Protein AF-A0A8J5KF51-F1 (afdb_monomer)

Nearest PDB structures (foldseek):
  8qb8-assembly1_A  TM=3.433E-01  e=1.647E+00  Saccharomyces cerevisiae
  3syv-assembly1_A  TM=4.895E-01  e=6.057E+00  Mus musculus

Secondary structure (DSSP, 8-state):
-PPPPPP-------TTSTTHHHHHHHHHHHHHHHHHHHHHHHHHHHHH-S-HHHHHHHHHHHHHHHHHHHHHHHHHHHHHHHHHHHHHHHHHHHHHHHHHHHHHHHHHHHHTTPPP----TTT-HHHHHHHHHHHHHHTTSTTS-TT-------HHHHHHHHHHHHHTT-

Organism: Zingiber officinale (NCBI:txid94328)

pLDDT: mean 72.92, std 23.32, range [27.38, 97.19]

Structure (mmCIF, N/CA/C/O backbone):
data_AF-A0A8J5KF51-F1
#
_entry.id   AF-A0A8J5KF51-F1
#
loop_
_atom_site.group_PDB
_atom_site.id
_atom_site.type_symbol
_atom_site.label_atom_id
_atom_site.label_alt_id
_atom_site.label_comp_id
_atom_site.label_asym_id
_atom_site.label_entity_id
_atom_site.label_seq_id
_atom_site.pdbx_PDB_ins_code
_atom_site.Cartn_x
_atom_site.Cartn_y
_atom_site.Cartn_z
_atom_site.occupancy
_atom_site.B_iso_or_equiv
_atom_site.auth_seq_id
_atom_site.auth_comp_id
_atom_site.auth_asym_id
_atom_site.auth_atom_id
_atom_site.pdbx_PDB_model_num
ATOM 1 N N . MET A 1 1 ? 44.075 -10.478 -21.846 1.00 43.88 1 MET A N 1
ATOM 2 C CA . MET A 1 1 ? 43.485 -9.950 -20.594 1.00 43.88 1 MET A CA 1
ATOM 3 C C . MET A 1 1 ? 42.186 -10.697 -20.342 1.00 43.88 1 MET A C 1
ATOM 5 O O . MET A 1 1 ? 41.382 -10.727 -21.265 1.00 43.88 1 MET A O 1
ATOM 9 N N . PRO A 1 2 ? 41.978 -11.335 -19.180 1.00 37.50 2 PRO A N 1
ATOM 10 C CA . PRO A 1 2 ? 40.687 -11.932 -18.848 1.00 37.50 2 PRO A CA 1
ATOM 11 C C . PRO A 1 2 ? 39.665 -10.833 -18.526 1.00 37.50 2 PRO A C 1
ATOM 13 O O . PRO A 1 2 ? 40.008 -9.854 -17.862 1.00 37.50 2 PRO A O 1
ATOM 16 N N . LEU A 1 3 ? 38.432 -10.998 -19.006 1.00 38.97 3 LEU A N 1
ATOM 17 C CA . LEU A 1 3 ? 37.298 -10.110 -18.726 1.00 38.97 3 LEU A CA 1
ATOM 18 C C . LEU A 1 3 ? 36.947 -10.108 -17.223 1.00 38.97 3 LEU A C 1
ATOM 20 O O . LEU A 1 3 ? 37.044 -11.157 -16.576 1.00 38.97 3 LEU A O 1
ATOM 24 N N . PRO A 1 4 ? 36.523 -8.963 -16.655 1.00 38.06 4 PRO A N 1
ATOM 25 C CA . PRO A 1 4 ? 36.080 -8.901 -15.271 1.00 38.06 4 PRO A CA 1
ATOM 26 C C . PRO A 1 4 ? 34.757 -9.661 -15.115 1.00 38.06 4 PRO A C 1
ATOM 28 O O . PRO A 1 4 ? 33.847 -9.534 -15.932 1.00 38.06 4 PRO A O 1
ATOM 31 N N . LYS A 1 5 ? 34.668 -10.477 -14.061 1.00 41.00 5 LYS A N 1
ATOM 32 C CA . LYS A 1 5 ? 33.463 -11.237 -13.714 1.00 41.00 5 LYS A CA 1
ATOM 33 C C . LYS A 1 5 ? 32.337 -10.271 -13.347 1.00 41.00 5 LYS A C 1
ATOM 35 O O . LYS A 1 5 ? 32.514 -9.436 -12.461 1.00 41.00 5 LYS A O 1
ATOM 40 N N . SER A 1 6 ? 31.194 -10.412 -14.009 1.00 40.72 6 SER A N 1
ATOM 41 C CA . SER A 1 6 ? 29.958 -9.708 -13.675 1.00 40.72 6 SER A CA 1
ATOM 42 C C . SER A 1 6 ? 29.538 -10.040 -12.237 1.00 40.72 6 SER A C 1
ATOM 44 O O . SER A 1 6 ? 29.623 -11.210 -11.849 1.00 40.72 6 SER A O 1
ATOM 46 N N . PRO A 1 7 ? 29.071 -9.064 -11.442 1.00 41.06 7 PRO A N 1
ATOM 47 C CA . PRO A 1 7 ? 28.489 -9.354 -10.144 1.00 41.06 7 PRO A CA 1
ATOM 48 C C . PRO A 1 7 ? 27.164 -10.090 -10.360 1.00 41.06 7 PRO A C 1
ATOM 50 O O . PRO A 1 7 ? 26.237 -9.568 -10.976 1.00 41.06 7 PRO A O 1
ATOM 53 N N . SER A 1 8 ? 27.101 -11.328 -9.879 1.00 39.31 8 SER A N 1
ATOM 54 C CA . SER A 1 8 ? 25.877 -12.117 -9.803 1.00 39.31 8 SER A CA 1
ATOM 55 C C . SER A 1 8 ? 24.928 -11.457 -8.805 1.00 39.31 8 SER A C 1
ATOM 57 O O . SER A 1 8 ? 25.014 -11.701 -7.603 1.00 39.31 8 SER A O 1
ATOM 59 N N . THR A 1 9 ? 24.045 -10.588 -9.286 1.00 35.38 9 THR A N 1
ATOM 60 C CA . THR A 1 9 ? 22.946 -10.067 -8.478 1.00 35.38 9 THR A CA 1
ATOM 61 C C . THR A 1 9 ? 21.963 -11.207 -8.248 1.00 35.38 9 THR A C 1
ATOM 63 O O . THR A 1 9 ? 21.354 -11.721 -9.186 1.00 35.38 9 THR A O 1
ATOM 66 N N . GLN A 1 10 ? 21.851 -11.639 -6.997 1.00 27.38 10 GLN A N 1
ATOM 67 C CA . GLN A 1 10 ? 20.805 -12.548 -6.563 1.00 27.38 10 GLN A CA 1
ATOM 68 C C . GLN A 1 10 ? 19.455 -11.851 -6.762 1.00 27.38 10 GLN A C 1
ATOM 70 O O . GLN A 1 10 ? 19.138 -10.890 -6.067 1.00 27.38 10 GLN A O 1
ATOM 75 N N . TYR A 1 11 ? 18.669 -12.324 -7.726 1.00 35.12 11 TYR A N 1
ATOM 76 C CA . TYR A 1 11 ? 17.248 -12.010 -7.830 1.00 35.12 11 TYR A CA 1
ATOM 77 C C . TYR A 1 11 ? 16.492 -12.872 -6.815 1.00 35.12 11 TYR A C 1
ATOM 79 O O . TYR A 1 11 ? 15.759 -13.784 -7.189 1.00 35.12 11 TYR A O 1
ATOM 87 N N . GLU A 1 12 ? 16.712 -12.635 -5.523 1.00 32.19 12 GLU A N 1
ATOM 88 C CA . GLU A 1 12 ? 15.847 -13.212 -4.496 1.00 32.19 12 GLU A CA 1
ATOM 89 C C . GLU A 1 12 ? 14.601 -12.334 -4.331 1.00 32.19 12 GLU A C 1
ATOM 91 O O . GLU A 1 12 ? 14.609 -11.276 -3.713 1.00 32.19 12 GLU A O 1
ATOM 96 N N . GLU A 1 13 ? 13.535 -12.796 -4.985 1.00 39.34 13 GLU A N 1
ATOM 97 C CA . GLU A 1 13 ? 12.207 -12.957 -4.389 1.00 39.34 13 GLU A CA 1
ATOM 98 C C . GLU A 1 13 ? 11.551 -11.708 -3.755 1.00 39.34 13 GLU A C 1
ATOM 100 O O . GLU A 1 13 ? 11.148 -11.716 -2.597 1.00 39.34 13 GLU A O 1
ATOM 105 N N . ASN A 1 14 ? 11.304 -10.657 -4.548 1.00 34.56 14 ASN A N 1
ATOM 106 C CA . ASN A 1 14 ? 10.463 -9.519 -4.127 1.00 34.56 14 ASN A CA 1
ATOM 107 C C . ASN A 1 14 ? 8.938 -9.783 -4.227 1.00 34.56 14 ASN A C 1
ATOM 109 O O . ASN A 1 14 ? 8.135 -8.858 -4.314 1.00 34.56 14 ASN A O 1
ATOM 113 N N . GLY A 1 15 ? 8.507 -11.047 -4.247 1.00 40.19 15 GLY A N 1
ATOM 114 C CA . GLY A 1 15 ? 7.102 -11.423 -4.461 1.00 40.19 15 GLY A CA 1
ATOM 115 C C . GLY A 1 15 ? 6.182 -11.269 -3.242 1.00 40.19 15 GLY A C 1
ATOM 116 O O . GLY A 1 15 ? 5.017 -11.638 -3.330 1.00 40.19 15 GLY A O 1
ATOM 117 N N . ARG A 1 16 ? 6.679 -10.786 -2.093 1.00 45.88 16 ARG A N 1
ATOM 118 C CA . ARG A 1 16 ? 5.918 -10.783 -0.823 1.00 45.88 16 ARG A CA 1
ATOM 119 C C . ARG A 1 16 ? 5.362 -9.423 -0.398 1.00 45.88 16 ARG A C 1
ATOM 121 O O . ARG A 1 16 ? 4.531 -9.382 0.504 1.00 45.88 16 ARG A O 1
ATOM 128 N N . GLU A 1 17 ? 5.792 -8.321 -1.011 1.00 53.97 17 GLU A N 1
ATOM 129 C CA . GLU A 1 17 ? 5.408 -6.977 -0.548 1.00 53.97 17 GLU A CA 1
ATOM 130 C C . GLU A 1 17 ? 4.136 -6.423 -1.214 1.00 53.97 17 GLU A C 1
ATOM 132 O O . GLU A 1 17 ? 3.438 -5.613 -0.601 1.00 53.97 17 GLU A O 1
ATOM 137 N N . GLU A 1 18 ? 3.768 -6.897 -2.411 1.00 57.56 18 GLU A N 1
ATOM 138 C CA . GLU A 1 18 ? 2.638 -6.353 -3.192 1.00 57.56 18 GLU A CA 1
ATOM 139 C C . GLU A 1 18 ? 1.268 -6.521 -2.502 1.00 57.56 18 GLU A C 1
ATOM 141 O O . GLU A 1 18 ? 0.376 -5.689 -2.664 1.00 57.56 18 GLU A O 1
ATOM 146 N N . GLU A 1 19 ? 1.104 -7.541 -1.655 1.00 69.38 19 GLU A N 1
ATOM 147 C CA . GLU A 1 19 ? -0.147 -7.791 -0.922 1.00 69.38 19 GLU A CA 1
ATOM 148 C C . GLU A 1 19 ? -0.196 -7.115 0.459 1.00 69.38 19 GLU A C 1
ATOM 150 O O . GLU A 1 19 ? -1.233 -7.122 1.130 1.00 69.38 19 GLU A O 1
ATOM 155 N N . GLY A 1 20 ? 0.902 -6.495 0.907 1.00 86.00 20 GLY A N 1
ATOM 156 C CA . GLY A 1 20 ? 1.043 -6.000 2.276 1.00 86.00 20 GLY A CA 1
ATOM 157 C C . GLY A 1 20 ? -0.033 -4.984 2.667 1.00 86.00 20 GLY A C 1
ATOM 158 O O . GLY A 1 20 ? -0.615 -5.088 3.755 1.00 86.00 20 GLY A O 1
ATOM 159 N N . PHE A 1 21 ? -0.312 -4.017 1.787 1.00 91.69 21 PHE A N 1
ATOM 160 C CA . PHE A 1 21 ? -1.339 -2.995 2.006 1.00 91.69 21 PHE A CA 1
ATOM 161 C C . PHE A 1 21 ? -2.754 -3.588 1.998 1.00 91.69 21 PHE A C 1
ATOM 163 O O . PHE A 1 21 ? -3.562 -3.262 2.868 1.00 91.69 21 PHE A O 1
ATOM 170 N N . HIS A 1 22 ? -3.037 -4.507 1.069 1.00 91.88 22 HIS A N 1
ATOM 171 C CA . HIS A 1 22 ? -4.334 -5.179 0.989 1.00 91.88 22 HIS A CA 1
ATOM 172 C C . HIS A 1 22 ? -4.632 -5.982 2.261 1.00 91.88 22 HIS A C 1
ATOM 174 O O . HIS A 1 22 ? -5.705 -5.835 2.846 1.00 91.88 22 HIS A O 1
ATOM 180 N N . ASN A 1 23 ? -3.652 -6.747 2.745 1.00 92.69 23 ASN A N 1
ATOM 181 C CA . ASN A 1 23 ? -3.784 -7.532 3.970 1.00 92.69 23 ASN A CA 1
ATOM 182 C C . ASN A 1 23 ? -4.036 -6.642 5.198 1.00 92.69 23 ASN A C 1
ATOM 184 O O . ASN A 1 23 ? -4.917 -6.944 5.998 1.00 92.69 23 ASN A O 1
ATOM 188 N N . ALA A 1 24 ? -3.370 -5.485 5.302 1.00 94.81 24 ALA A N 1
ATOM 189 C CA . ALA A 1 24 ? -3.629 -4.543 6.396 1.00 94.81 24 ALA A CA 1
ATOM 190 C C . ALA A 1 24 ? -5.055 -3.953 6.356 1.00 94.81 24 ALA A C 1
ATOM 192 O O . ALA A 1 24 ? -5.667 -3.727 7.401 1.00 94.81 24 ALA A O 1
ATOM 193 N N . LEU A 1 25 ? -5.619 -3.732 5.161 1.00 95.06 25 LEU A N 1
ATOM 194 C CA . LEU A 1 25 ? -7.018 -3.314 5.020 1.00 95.06 25 LEU A CA 1
ATOM 195 C C . LEU A 1 25 ? -8.002 -4.422 5.419 1.00 95.06 25 LEU A C 1
ATOM 197 O O . LEU A 1 25 ? -9.048 -4.121 6.003 1.00 95.06 25 LEU A O 1
ATOM 201 N N . LEU A 1 26 ? -7.686 -5.684 5.115 1.00 95.19 26 LEU A N 1
ATOM 202 C CA . LEU A 1 26 ? -8.490 -6.831 5.544 1.00 95.19 26 LEU A CA 1
ATOM 203 C C . LEU A 1 26 ? -8.490 -6.962 7.070 1.00 95.19 26 LEU A C 1
ATOM 205 O O . LEU A 1 26 ? -9.562 -7.027 7.668 1.00 95.19 26 LEU A O 1
ATOM 209 N N . GLU A 1 27 ? -7.322 -6.882 7.707 1.00 95.19 27 GLU A N 1
ATOM 210 C CA . GLU A 1 27 ? -7.197 -6.912 9.169 1.00 95.19 27 GLU A CA 1
ATOM 211 C C . GLU A 1 27 ? -7.996 -5.783 9.839 1.00 95.19 27 GLU A C 1
ATOM 213 O O . GLU A 1 27 ? -8.746 -6.021 10.787 1.00 95.19 27 GLU A O 1
ATOM 218 N N . LEU A 1 28 ? -7.925 -4.555 9.309 1.00 94.81 28 LEU A N 1
ATOM 219 C CA . LEU A 1 28 ? -8.704 -3.424 9.825 1.00 94.81 28 LEU A CA 1
ATOM 220 C C . LEU A 1 28 ? -10.222 -3.646 9.669 1.00 94.81 28 LEU A C 1
ATOM 222 O O . LEU A 1 28 ? -11.016 -3.278 10.545 1.00 94.81 28 LEU A O 1
ATOM 226 N N . LYS A 1 29 ? -10.651 -4.263 8.562 1.00 96.62 29 LYS A N 1
ATOM 227 C CA . LYS A 1 29 ? -12.058 -4.613 8.313 1.00 96.62 29 LYS A CA 1
ATOM 228 C C . LYS A 1 29 ? -12.555 -5.691 9.281 1.00 96.62 29 LYS A C 1
ATOM 230 O O . LYS A 1 29 ? -13.708 -5.618 9.732 1.00 96.62 29 LYS A O 1
ATOM 235 N N . ASP A 1 30 ? -11.705 -6.651 9.615 1.00 96.31 30 ASP A N 1
ATOM 236 C CA . ASP A 1 30 ? -12.010 -7.701 10.580 1.00 96.31 30 ASP A CA 1
ATOM 237 C C . ASP A 1 30 ? -12.077 -7.140 11.999 1.00 96.31 30 ASP A C 1
ATOM 239 O O . ASP A 1 30 ? -13.067 -7.383 12.695 1.00 96.31 30 ASP A O 1
ATOM 243 N N . LEU A 1 31 ? -11.124 -6.289 12.395 1.00 95.12 31 LEU A N 1
ATOM 244 C CA . LEU A 1 31 ? -11.162 -5.592 13.682 1.00 95.12 31 LEU A CA 1
ATOM 245 C C . LEU A 1 31 ? -12.460 -4.794 13.847 1.00 95.12 31 LEU A C 1
ATOM 247 O O . LEU A 1 31 ? -13.132 -4.901 14.873 1.00 95.12 31 LEU A O 1
ATOM 251 N N . ARG A 1 32 ? -12.875 -4.040 12.822 1.00 96.25 32 ARG A N 1
ATOM 252 C CA . ARG A 1 32 ? -14.157 -3.316 12.837 1.00 96.25 32 ARG A CA 1
ATOM 253 C C . ARG A 1 32 ? -15.328 -4.254 13.138 1.00 96.25 32 ARG A C 1
ATOM 255 O O . ARG A 1 32 ? -16.214 -3.912 13.922 1.00 96.25 32 ARG A O 1
ATOM 262 N N . SER A 1 33 ? -15.347 -5.424 12.503 1.00 96.94 33 SER A N 1
ATOM 263 C CA . SER A 1 33 ? -16.407 -6.414 12.697 1.00 96.94 33 SER A CA 1
ATOM 264 C C . SER A 1 33 ? -16.388 -6.965 14.127 1.00 96.94 33 SER A C 1
ATOM 266 O O . SER A 1 33 ? -17.444 -7.059 14.752 1.00 96.94 33 SER A O 1
ATOM 268 N N . GLN A 1 34 ? -15.209 -7.254 14.683 1.00 96.00 34 GLN A N 1
ATOM 269 C CA . GLN A 1 34 ? -15.047 -7.702 16.072 1.00 96.00 34 GLN A CA 1
ATOM 270 C C . GLN A 1 34 ? -15.525 -6.647 17.078 1.00 96.00 34 GLN A C 1
ATOM 272 O O . GLN A 1 34 ? -16.306 -6.959 17.978 1.00 96.00 34 GLN A O 1
ATOM 277 N N . LEU A 1 35 ? -15.139 -5.384 16.882 1.00 95.19 35 LEU A N 1
ATOM 278 C CA . LEU A 1 35 ? -15.545 -4.270 17.740 1.00 95.19 35 LEU A CA 1
ATOM 279 C C . LEU A 1 35 ? -17.057 -4.048 17.733 1.00 95.19 35 LEU A C 1
ATOM 281 O O . LEU A 1 35 ? -17.644 -3.769 18.777 1.00 95.19 35 LEU A O 1
ATOM 285 N N . HIS A 1 36 ? -17.709 -4.214 16.580 1.00 97.06 36 HIS A N 1
ATOM 286 C CA . HIS A 1 36 ? -19.164 -4.115 16.494 1.00 97.06 36 HIS A CA 1
ATOM 287 C C . HIS A 1 36 ? -19.861 -5.205 17.324 1.00 97.06 36 HIS A C 1
ATOM 289 O O . HIS A 1 36 ? -20.767 -4.911 18.106 1.00 97.06 36 HIS A O 1
ATOM 295 N N . HIS A 1 37 ? -19.400 -6.456 17.216 1.00 96.06 37 HIS A N 1
ATOM 296 C CA . HIS A 1 37 ? -19.928 -7.561 18.021 1.00 96.06 37 HIS A CA 1
ATOM 297 C C . HIS A 1 37 ? -19.689 -7.343 19.519 1.00 96.06 37 HIS A C 1
ATOM 299 O O . HIS A 1 37 ? -20.595 -7.568 20.327 1.00 96.06 37 HIS A O 1
ATOM 305 N N . ALA A 1 38 ? -18.498 -6.872 19.895 1.00 92.88 38 ALA A N 1
ATOM 306 C CA . ALA A 1 38 ? -18.167 -6.565 21.278 1.00 92.88 38 ALA A CA 1
ATOM 307 C C . ALA A 1 38 ? -19.029 -5.423 21.839 1.00 92.88 38 ALA A C 1
ATOM 309 O O . ALA A 1 38 ? -19.530 -5.531 22.957 1.00 92.88 38 ALA A O 1
ATOM 310 N N . ALA A 1 39 ? -19.295 -4.377 21.052 1.00 94.75 39 ALA A N 1
ATOM 311 C CA . ALA A 1 39 ? -20.173 -3.280 21.451 1.00 94.75 39 ALA A CA 1
ATOM 312 C C . ALA A 1 39 ? -21.611 -3.759 21.722 1.00 94.75 39 ALA A C 1
ATOM 314 O O . ALA A 1 39 ? -22.190 -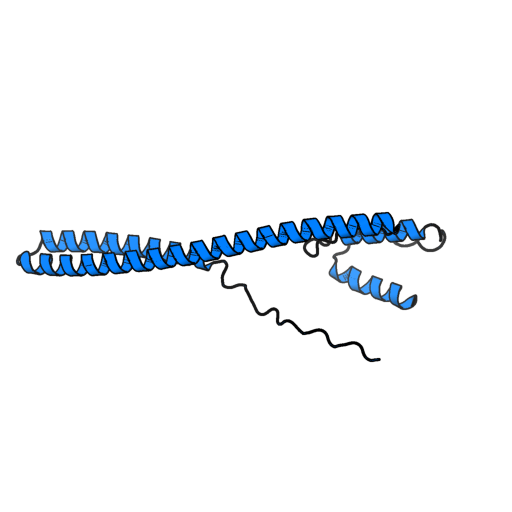3.432 22.763 1.00 94.75 39 ALA A O 1
ATOM 315 N N . GLU A 1 40 ? -22.177 -4.593 20.842 1.00 95.62 40 GLU A N 1
ATOM 316 C CA . GLU A 1 40 ? -23.501 -5.192 21.064 1.00 95.62 40 GLU A CA 1
ATOM 317 C C . GLU A 1 40 ? -23.512 -6.159 22.259 1.00 95.62 40 GLU A C 1
ATOM 319 O O . GLU A 1 40 ? -24.524 -6.281 22.957 1.00 95.62 40 GLU A O 1
ATOM 324 N N . HIS A 1 41 ? -22.397 -6.835 22.544 1.00 93.75 41 HIS A N 1
ATOM 325 C CA . HIS A 1 41 ? -22.248 -7.633 23.758 1.00 93.75 41 HIS A CA 1
ATOM 326 C C . HIS A 1 41 ? -22.238 -6.757 25.024 1.00 93.75 41 HIS A C 1
ATOM 328 O O . HIS A 1 41 ? -23.032 -7.004 25.932 1.00 93.75 41 HIS A O 1
ATOM 334 N N . CYS A 1 42 ? -21.417 -5.702 25.076 1.00 92.38 42 CYS A N 1
ATOM 335 C CA . CYS A 1 42 ? -21.360 -4.760 26.201 1.00 92.38 42 CYS A CA 1
ATOM 336 C C . CYS A 1 42 ? -22.727 -4.127 26.483 1.00 92.38 42 CYS A C 1
ATOM 338 O O . CYS A 1 42 ? -23.159 -4.061 27.634 1.00 92.38 42 CYS A O 1
ATOM 340 N N . LYS A 1 43 ? -23.443 -3.723 25.430 1.00 93.69 43 LYS A N 1
ATOM 341 C CA . LYS A 1 43 ? -24.803 -3.179 25.518 1.00 93.69 43 LYS A CA 1
ATOM 342 C C . LYS A 1 43 ? -25.772 -4.170 26.161 1.00 93.69 43 LYS A C 1
ATOM 344 O O . LYS A 1 43 ? -26.445 -3.815 27.128 1.00 93.69 43 LYS A O 1
ATOM 349 N N . ARG A 1 44 ? -25.816 -5.415 25.669 1.00 94.56 44 ARG A N 1
ATOM 350 C CA . ARG A 1 44 ? -26.673 -6.471 26.236 1.00 94.56 44 ARG A CA 1
ATOM 351 C C . ARG A 1 44 ? -26.333 -6.745 27.698 1.00 94.56 44 ARG A C 1
ATOM 353 O O . ARG A 1 44 ? -27.233 -6.726 28.534 1.00 94.56 44 ARG A O 1
ATOM 360 N N . ALA A 1 45 ? -25.047 -6.922 28.002 1.00 91.88 45 ALA A N 1
ATOM 361 C CA . ALA A 1 45 ? -24.566 -7.172 29.356 1.00 91.88 45 ALA A CA 1
ATOM 362 C C . ALA A 1 45 ? -24.948 -6.038 30.319 1.00 91.88 45 ALA A C 1
ATOM 364 O O . ALA A 1 45 ? -25.389 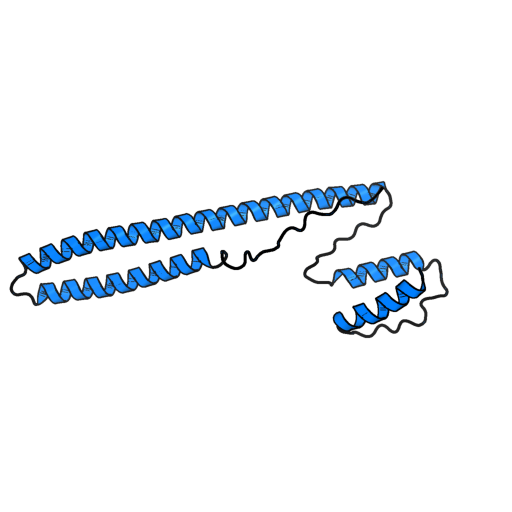-6.298 31.436 1.00 91.88 45 ALA A O 1
ATOM 365 N N . PHE A 1 46 ? -24.840 -4.780 29.887 1.00 92.31 46 PHE A N 1
ATOM 366 C CA . PHE A 1 46 ? -25.211 -3.628 30.704 1.00 92.31 46 PHE A CA 1
ATOM 367 C C . PHE A 1 46 ? -26.721 -3.547 30.963 1.00 92.31 46 PHE A C 1
ATOM 369 O O . PHE A 1 46 ? -27.140 -3.272 32.091 1.00 92.31 46 PHE A O 1
ATOM 376 N N . SER A 1 47 ? -27.548 -3.811 29.947 1.00 93.06 47 SER A N 1
ATOM 377 C CA . SER A 1 47 ? -29.008 -3.816 30.085 1.00 93.06 47 SER A CA 1
ATOM 378 C C . SER A 1 47 ? -29.508 -4.884 31.062 1.00 93.06 47 SER A C 1
ATOM 380 O O . SER A 1 47 ? -30.462 -4.621 31.792 1.00 93.06 47 SER A O 1
ATOM 382 N N . SER A 1 48 ? -28.867 -6.057 31.108 1.00 91.00 48 SER A N 1
ATOM 383 C CA . SER A 1 48 ? -29.267 -7.178 31.970 1.00 91.00 48 SER A CA 1
ATOM 384 C C . SER A 1 48 ? -28.583 -7.214 33.344 1.00 91.00 48 SER A C 1
ATOM 386 O O . SER A 1 48 ? -28.892 -8.086 34.152 1.00 91.00 48 SER A O 1
ATOM 388 N N . ALA A 1 49 ? -27.628 -6.323 33.628 1.00 93.12 49 ALA A N 1
ATOM 389 C CA . ALA A 1 49 ? -26.806 -6.415 34.835 1.00 93.12 49 ALA A CA 1
ATOM 390 C C . ALA A 1 49 ? -27.467 -5.833 36.096 1.00 93.12 49 ALA A C 1
ATOM 392 O O . ALA A 1 49 ? -27.906 -4.681 36.120 1.00 93.12 49 ALA A O 1
ATOM 393 N N . GLN A 1 50 ? -27.394 -6.592 37.197 1.00 90.94 50 GLN A N 1
ATOM 394 C CA . GLN A 1 50 ? -27.697 -6.110 38.553 1.00 90.94 50 GLN A CA 1
ATOM 395 C C . GLN A 1 50 ? -26.630 -5.104 39.038 1.00 90.94 50 GLN A C 1
ATOM 397 O O . GLN A 1 50 ? -26.948 -4.087 39.650 1.00 90.94 50 GLN A O 1
ATOM 402 N N . GLN A 1 51 ? -25.352 -5.368 38.730 1.00 90.69 51 GLN A N 1
ATOM 403 C CA . GLN A 1 51 ? -24.184 -4.580 39.152 1.00 90.69 51 GLN A CA 1
ATOM 404 C C . GLN A 1 51 ? -23.708 -3.623 38.047 1.00 90.69 51 GLN A C 1
ATOM 406 O O . GLN A 1 51 ? -22.599 -3.738 37.521 1.00 90.69 51 GLN A O 1
ATOM 411 N N . LYS A 1 52 ? -24.554 -2.653 37.682 1.00 91.75 52 LYS A N 1
ATOM 412 C CA . LYS A 1 52 ? -24.310 -1.740 36.545 1.00 91.75 52 LYS A CA 1
ATOM 413 C C . LYS A 1 52 ? -22.985 -0.977 36.623 1.00 91.75 52 LYS A C 1
ATOM 415 O O . LYS A 1 52 ? -22.336 -0.783 35.600 1.00 91.75 52 LYS A O 1
ATOM 420 N N . LYS A 1 53 ? -22.562 -0.568 37.827 1.00 92.75 53 LYS A N 1
ATOM 421 C CA . LYS A 1 53 ? -21.310 0.182 38.032 1.00 92.75 53 LYS A CA 1
ATOM 422 C C . LYS A 1 53 ? -20.076 -0.638 37.640 1.00 92.75 53 LYS A C 1
ATOM 424 O O . LYS A 1 53 ? -19.194 -0.109 36.979 1.00 92.75 53 LYS A O 1
ATOM 429 N N . MET A 1 54 ? -20.038 -1.922 38.000 1.00 92.81 54 MET A N 1
ATOM 430 C CA . MET A 1 54 ? -18.926 -2.814 37.654 1.00 92.81 54 MET A CA 1
ATOM 431 C C . MET A 1 54 ? -18.822 -3.016 36.136 1.00 92.81 54 MET A C 1
ATOM 433 O O . MET A 1 54 ? -17.742 -2.870 35.572 1.00 92.81 54 MET A O 1
ATOM 437 N N . ILE A 1 55 ? -19.951 -3.279 35.466 1.00 91.62 55 ILE A N 1
ATOM 438 C CA . ILE A 1 55 ? -19.992 -3.444 34.002 1.00 91.62 55 ILE A CA 1
ATOM 439 C C . ILE A 1 55 ? -19.573 -2.159 33.280 1.00 91.62 55 ILE A C 1
ATOM 441 O O . ILE A 1 55 ? -18.866 -2.218 32.274 1.00 91.62 55 ILE A O 1
ATOM 445 N N . LEU A 1 56 ? -19.976 -0.994 33.797 1.00 91.25 56 LEU A N 1
ATOM 446 C CA . LEU A 1 56 ? -19.603 0.294 33.219 1.00 91.25 56 LEU A CA 1
ATOM 447 C C . LEU A 1 56 ? -18.090 0.530 33.263 1.00 91.25 56 LEU A C 1
ATOM 449 O O . LEU A 1 56 ? -17.517 0.917 32.249 1.00 91.25 56 LEU A O 1
ATOM 453 N N . GLU A 1 57 ? -17.442 0.290 34.405 1.00 92.69 57 GLU A N 1
ATOM 454 C CA . GLU A 1 57 ? -15.989 0.470 34.530 1.00 92.69 57 GLU A CA 1
ATOM 455 C C . GLU A 1 57 ? -15.214 -0.499 33.626 1.00 92.69 57 GLU A C 1
ATOM 457 O O . GLU A 1 57 ? -14.289 -0.078 32.933 1.00 92.69 57 GLU A O 1
ATOM 462 N N . GLY A 1 58 ? -15.652 -1.760 33.524 1.00 92.69 58 GLY A N 1
ATOM 463 C CA . GLY A 1 58 ? -15.073 -2.709 32.565 1.00 92.69 58 GLY A CA 1
ATOM 464 C C . GLY A 1 58 ? -15.234 -2.253 31.110 1.00 92.69 58 GLY A C 1
ATOM 465 O O . GLY A 1 58 ? -14.291 -2.318 30.326 1.00 92.69 58 GLY A O 1
ATOM 466 N N . THR A 1 59 ? -16.403 -1.708 30.761 1.00 93.50 59 THR A N 1
ATOM 467 C CA . THR A 1 59 ? -16.671 -1.185 29.411 1.00 93.50 59 THR A CA 1
ATOM 468 C C . THR A 1 59 ? -15.786 0.019 29.084 1.00 93.50 59 THR A C 1
ATOM 470 O O . THR A 1 59 ? -15.323 0.141 27.956 1.00 93.50 59 THR A O 1
ATOM 473 N N . LYS A 1 60 ? -15.499 0.893 30.057 1.00 92.50 60 LYS A N 1
ATOM 474 C CA . LYS A 1 60 ? -14.569 2.016 29.860 1.00 92.50 60 LYS A CA 1
ATOM 475 C C . LYS A 1 60 ? -13.151 1.534 29.552 1.00 92.50 60 LYS A C 1
ATOM 477 O O . LYS A 1 60 ? -12.569 2.025 28.591 1.00 92.50 60 LYS A O 1
ATOM 482 N N . SER A 1 61 ? -12.624 0.572 30.321 1.00 93.19 61 SER A N 1
ATOM 483 C CA . SER A 1 61 ? -11.292 -0.006 30.057 1.00 93.19 61 SER A CA 1
ATOM 484 C C . SER A 1 61 ? -11.230 -0.626 28.665 1.00 93.19 61 SER A C 1
ATOM 486 O O . SER A 1 61 ? -10.327 -0.322 27.890 1.00 93.19 61 SER A O 1
ATOM 488 N N . TYR A 1 62 ? -12.255 -1.406 28.312 1.00 94.62 62 TYR A N 1
ATOM 489 C CA . TYR A 1 62 ? -12.368 -2.020 26.993 1.00 94.62 62 TYR A CA 1
ATOM 490 C C . TYR A 1 62 ? -12.384 -0.984 25.861 1.00 94.62 62 TYR A C 1
ATOM 492 O O . TYR A 1 62 ? -11.717 -1.171 24.851 1.00 94.62 62 TYR A O 1
ATOM 500 N N . ILE A 1 63 ? -13.111 0.129 26.021 1.00 94.56 63 ILE A N 1
ATOM 501 C CA . ILE A 1 63 ? -13.125 1.211 25.024 1.00 94.56 63 ILE A CA 1
ATOM 502 C C . ILE A 1 63 ? -11.726 1.814 24.857 1.00 94.56 63 ILE A C 1
ATOM 504 O O . ILE A 1 63 ? -11.310 2.049 23.724 1.00 94.56 63 ILE A O 1
ATOM 508 N N . CYS A 1 64 ? -10.994 2.049 25.949 1.00 94.75 64 CYS A N 1
ATOM 509 C CA . CYS A 1 64 ? -9.624 2.555 25.871 1.00 94.75 64 CYS A CA 1
ATOM 510 C C . CYS A 1 64 ? -8.719 1.597 25.082 1.00 94.75 64 CYS A C 1
ATOM 512 O O . CYS A 1 64 ? -8.031 2.030 24.161 1.00 94.75 64 CYS A O 1
ATOM 514 N N . GLU A 1 65 ? -8.764 0.301 25.393 1.00 95.25 65 GLU A N 1
ATOM 515 C CA . GLU A 1 65 ? -7.993 -0.733 24.688 1.00 95.25 65 GLU A CA 1
ATOM 516 C C . GLU A 1 65 ? -8.386 -0.839 23.207 1.00 95.25 65 GLU A C 1
ATOM 518 O O . GLU A 1 65 ? -7.522 -0.872 22.331 1.00 95.25 65 GLU A O 1
ATOM 523 N N . ALA A 1 66 ? -9.688 -0.808 22.909 1.00 95.44 66 ALA A N 1
ATOM 524 C CA . ALA A 1 66 ? -10.211 -0.830 21.548 1.00 95.44 66 ALA A CA 1
ATOM 525 C C . ALA A 1 66 ? -9.731 0.368 20.720 1.00 95.44 66 ALA A C 1
ATOM 527 O O . ALA A 1 66 ? -9.340 0.202 19.567 1.00 95.44 66 ALA A O 1
ATOM 528 N N . VAL A 1 67 ? -9.736 1.575 21.295 1.00 96.19 67 VAL A N 1
ATOM 529 C CA . VAL A 1 67 ? -9.244 2.778 20.609 1.00 96.19 67 VAL A CA 1
ATOM 530 C C . VAL A 1 67 ? -7.751 2.662 20.314 1.00 96.19 67 VAL A C 1
ATOM 532 O O . VAL A 1 67 ? -7.342 2.975 19.198 1.00 96.19 67 VAL A O 1
ATOM 535 N N . VAL A 1 68 ? -6.949 2.175 21.267 1.00 96.12 68 VAL A N 1
ATOM 536 C CA . VAL A 1 68 ? -5.510 1.948 21.052 1.00 96.12 68 VAL A CA 1
ATOM 537 C C . VAL A 1 68 ? -5.281 0.960 19.907 1.00 96.12 68 VAL A C 1
ATOM 539 O O . VAL A 1 68 ? -4.498 1.258 19.009 1.00 96.12 68 VAL A O 1
ATOM 542 N N . ALA A 1 69 ? -6.013 -0.157 19.879 1.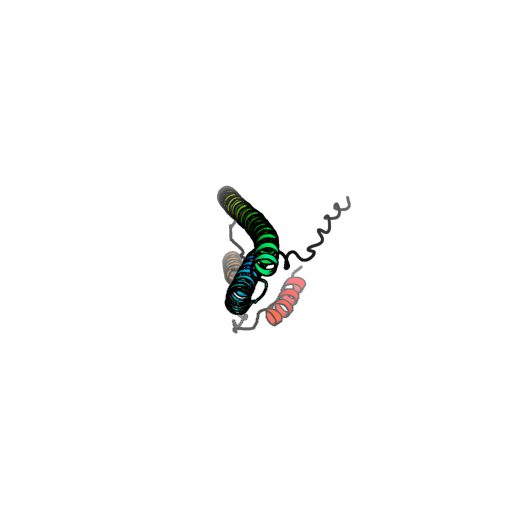00 95.38 69 ALA A N 1
ATOM 543 C CA . ALA A 1 69 ? -5.910 -1.139 18.800 1.00 95.38 69 ALA A CA 1
ATOM 544 C C . ALA A 1 69 ? -6.274 -0.540 17.429 1.00 95.38 69 ALA A C 1
ATOM 546 O O . ALA A 1 69 ? -5.556 -0.737 16.454 1.00 95.38 69 ALA A O 1
ATOM 547 N N . ILE A 1 70 ? -7.357 0.239 17.337 1.00 96.81 70 ILE A N 1
ATOM 548 C CA . ILE A 1 70 ? -7.745 0.895 16.076 1.00 96.81 70 ILE A CA 1
ATOM 549 C C . ILE A 1 70 ? -6.650 1.851 15.600 1.00 96.81 70 ILE A C 1
ATOM 551 O O . ILE A 1 70 ? -6.315 1.847 14.417 1.00 96.81 70 ILE A O 1
ATOM 555 N N . VAL A 1 71 ? -6.102 2.672 16.500 1.00 96.88 71 VAL A N 1
ATOM 556 C CA . VAL A 1 71 ? -5.032 3.620 16.161 1.00 96.88 71 VAL A CA 1
ATOM 557 C C . VAL A 1 71 ? -3.791 2.884 15.652 1.00 96.88 71 VAL A C 1
ATOM 559 O O . VAL A 1 71 ? -3.211 3.313 14.657 1.00 96.88 71 VAL A O 1
ATOM 562 N N . ASP A 1 72 ? -3.428 1.760 16.268 1.00 95.88 72 ASP A N 1
ATOM 563 C CA . ASP A 1 72 ? -2.307 0.920 15.837 1.00 95.88 72 ASP A CA 1
ATOM 564 C C . ASP A 1 72 ? -2.517 0.335 14.426 1.00 95.88 72 ASP A C 1
ATOM 566 O O . ASP A 1 72 ? -1.680 0.512 13.533 1.00 95.88 72 ASP A O 1
ATOM 570 N N . HIS A 1 73 ? -3.687 -0.258 14.163 1.00 97.19 73 HIS A N 1
ATOM 571 C CA . HIS A 1 73 ? -4.017 -0.766 12.828 1.00 97.19 73 HIS A CA 1
ATOM 572 C C . HIS A 1 73 ? -4.071 0.346 11.769 1.00 97.19 73 HIS A C 1
ATOM 574 O O . HIS A 1 73 ? -3.622 0.142 10.640 1.00 97.19 73 HIS A O 1
ATOM 580 N N . LEU A 1 74 ? -4.578 1.536 12.111 1.00 96.44 74 LEU A N 1
ATOM 581 C CA . LEU A 1 74 ? -4.558 2.694 11.211 1.00 96.44 74 LEU A CA 1
ATOM 582 C C . LEU A 1 74 ? -3.129 3.170 10.925 1.00 96.44 74 LEU A C 1
ATOM 584 O O . LEU A 1 74 ? -2.821 3.495 9.778 1.00 96.44 74 LEU A O 1
ATOM 588 N N . GLY A 1 75 ? -2.250 3.163 11.930 1.00 96.44 75 GLY A N 1
ATOM 589 C CA . GLY A 1 75 ? -0.824 3.434 11.754 1.00 96.44 75 GLY A CA 1
ATOM 590 C C . GLY A 1 75 ? -0.173 2.444 10.788 1.00 96.44 75 GLY A C 1
ATOM 591 O O . GLY A 1 75 ? 0.527 2.850 9.860 1.00 96.44 75 GLY A O 1
ATOM 592 N N . THR A 1 76 ? -0.490 1.156 10.929 1.00 96.12 76 THR A N 1
ATOM 593 C CA . THR A 1 76 ? -0.011 0.098 10.028 1.00 96.12 76 THR A CA 1
ATOM 594 C C . THR A 1 76 ? -0.503 0.304 8.593 1.00 96.12 76 THR A C 1
ATOM 596 O O . THR A 1 76 ? 0.298 0.280 7.658 1.00 96.12 76 THR A O 1
ATOM 599 N N . VAL A 1 77 ? -1.801 0.562 8.391 1.00 96.56 77 VAL A N 1
ATOM 600 C CA . VAL A 1 77 ? -2.367 0.866 7.063 1.00 96.56 77 VAL A CA 1
ATOM 601 C C . VAL A 1 77 ? -1.708 2.103 6.447 1.00 96.56 77 VAL A C 1
ATOM 603 O O . VAL A 1 77 ? -1.359 2.076 5.267 1.00 96.56 77 VAL A O 1
ATOM 606 N N . SER A 1 78 ? -1.492 3.164 7.230 1.00 96.94 78 SER A N 1
ATOM 607 C CA . SER A 1 78 ? -0.833 4.391 6.767 1.00 96.94 78 SER A CA 1
ATOM 608 C C . SER A 1 78 ? 0.605 4.133 6.317 1.00 96.94 78 SER A C 1
ATOM 610 O O . SER A 1 78 ? 0.991 4.567 5.234 1.00 96.94 78 SER A O 1
ATOM 612 N N . SER A 1 79 ? 1.384 3.394 7.110 1.00 95.50 79 SER A N 1
ATOM 613 C CA . SER A 1 79 ? 2.772 3.066 6.774 1.00 95.50 79 SER A CA 1
ATOM 614 C C . SER A 1 79 ? 2.864 2.251 5.480 1.00 95.50 79 SER A C 1
ATOM 616 O O . SER A 1 79 ? 3.661 2.567 4.597 1.00 95.50 79 SER A O 1
ATOM 618 N N . LYS A 1 80 ? 1.990 1.250 5.307 1.00 93.56 80 LYS A N 1
ATOM 619 C CA . LYS A 1 80 ? 1.965 0.434 4.082 1.00 93.56 80 LYS A CA 1
ATOM 620 C C . LYS A 1 80 ? 1.472 1.209 2.855 1.00 93.56 80 LYS A C 1
ATOM 622 O O . LYS A 1 80 ? 1.940 0.953 1.744 1.00 93.56 80 LYS A O 1
ATOM 627 N N . LEU A 1 81 ? 0.555 2.164 3.034 1.00 93.31 81 LEU A N 1
ATOM 628 C CA . LEU A 1 81 ? 0.120 3.065 1.963 1.00 93.31 81 LEU A CA 1
ATOM 629 C C . LEU A 1 81 ? 1.275 3.948 1.482 1.00 93.31 81 LEU A C 1
ATOM 631 O O . LEU A 1 81 ? 1.480 4.086 0.278 1.00 93.31 81 LEU A O 1
ATOM 635 N N . GLU A 1 82 ? 2.035 4.521 2.415 1.00 92.62 82 GLU A N 1
ATOM 636 C CA . GLU A 1 82 ? 3.197 5.354 2.105 1.00 92.62 82 GLU A CA 1
ATOM 637 C C . GLU A 1 82 ? 4.259 4.563 1.332 1.00 92.62 82 GLU A C 1
ATOM 639 O O . GLU A 1 82 ? 4.718 5.014 0.284 1.00 92.62 82 GLU A O 1
ATOM 644 N N . GLN A 1 83 ? 4.570 3.341 1.774 1.00 90.50 83 GLN A N 1
ATOM 645 C CA . GLN A 1 83 ? 5.485 2.439 1.062 1.00 90.50 83 GLN A CA 1
ATOM 646 C C . GLN A 1 83 ? 4.998 2.131 -0.362 1.00 90.50 83 GLN A C 1
ATOM 648 O O . GLN A 1 83 ? 5.765 2.245 -1.319 1.00 90.50 83 GLN A O 1
ATOM 653 N N . SER A 1 84 ? 3.707 1.821 -0.522 1.00 88.31 84 SER A N 1
ATOM 654 C CA . SER A 1 84 ? 3.102 1.546 -1.834 1.00 88.31 84 SER A CA 1
ATOM 655 C C . SER A 1 84 ? 3.153 2.767 -2.761 1.00 88.31 84 SER A C 1
ATOM 657 O O . SER A 1 84 ? 3.366 2.641 -3.969 1.00 88.31 84 SER A O 1
ATOM 659 N N . LEU A 1 85 ? 2.969 3.972 -2.218 1.00 89.50 85 LEU A N 1
ATOM 660 C CA . LEU A 1 85 ? 3.064 5.213 -2.981 1.00 89.50 85 LEU A CA 1
ATOM 661 C C . LEU A 1 85 ? 4.508 5.504 -3.405 1.00 89.50 85 LEU A C 1
ATOM 663 O O . LEU A 1 85 ? 4.739 5.848 -4.564 1.00 89.50 85 LEU A O 1
ATOM 667 N N . LEU A 1 86 ? 5.474 5.330 -2.500 1.00 89.25 86 LEU A N 1
ATOM 668 C CA . LEU A 1 86 ? 6.898 5.492 -2.798 1.00 89.25 86 LEU A CA 1
ATOM 669 C C . LEU A 1 86 ? 7.352 4.523 -3.892 1.00 89.25 86 LEU A C 1
ATOM 671 O O . LEU A 1 86 ? 7.998 4.954 -4.846 1.00 89.25 86 LEU A O 1
ATOM 675 N N . ALA A 1 87 ? 6.950 3.251 -3.813 1.00 86.44 87 ALA A N 1
ATOM 676 C CA . ALA A 1 87 ? 7.229 2.264 -4.853 1.00 86.44 87 ALA A CA 1
ATOM 677 C C . ALA A 1 87 ? 6.700 2.723 -6.225 1.00 86.44 87 ALA A C 1
ATOM 679 O O . ALA A 1 87 ? 7.435 2.708 -7.210 1.00 86.44 87 ALA A O 1
ATOM 680 N N . ASN A 1 88 ? 5.465 3.234 -6.285 1.00 85.06 88 ASN A N 1
ATOM 681 C CA . ASN A 1 88 ? 4.889 3.777 -7.520 1.00 85.06 88 ASN A CA 1
ATOM 682 C C . ASN A 1 88 ? 5.645 5.002 -8.059 1.00 85.06 88 ASN A C 1
ATOM 684 O O . ASN A 1 88 ? 5.794 5.144 -9.273 1.00 85.06 88 ASN A O 1
ATOM 688 N N . VAL A 1 89 ? 6.116 5.897 -7.186 1.00 90.94 89 VAL A N 1
ATOM 689 C CA . VAL A 1 89 ? 6.929 7.054 -7.595 1.00 90.94 89 VAL A CA 1
ATOM 690 C C . VAL A 1 89 ? 8.255 6.592 -8.194 1.00 90.94 89 VAL A C 1
ATOM 692 O O . VAL A 1 89 ? 8.633 7.078 -9.259 1.00 90.94 89 VAL A O 1
ATOM 695 N N . VAL A 1 90 ? 8.931 5.633 -7.557 1.00 88.75 90 VAL A N 1
ATOM 696 C CA . VAL A 1 90 ? 10.188 5.064 -8.065 1.00 88.75 90 VAL A CA 1
ATOM 697 C C . VAL A 1 90 ? 9.967 4.406 -9.423 1.00 88.75 90 VAL A C 1
ATOM 699 O O . VAL A 1 90 ? 10.696 4.717 -10.360 1.00 88.75 90 VAL A O 1
ATOM 702 N N . VAL A 1 91 ? 8.923 3.582 -9.568 1.00 87.12 91 VAL A N 1
ATOM 703 C CA . VAL A 1 91 ? 8.571 2.950 -10.850 1.00 87.12 91 VAL A CA 1
ATOM 704 C C . VAL A 1 91 ? 8.357 4.002 -11.935 1.00 87.12 91 VAL A C 1
ATOM 706 O O . VAL A 1 91 ? 9.004 3.930 -12.977 1.00 87.12 91 VAL A O 1
ATOM 709 N N . LYS A 1 92 ? 7.541 5.032 -11.678 1.00 86.81 92 LYS A N 1
ATOM 710 C CA . LYS A 1 92 ? 7.310 6.116 -12.647 1.00 86.81 92 LYS A CA 1
ATOM 711 C C . LYS A 1 92 ? 8.590 6.866 -13.011 1.00 86.81 92 LYS A C 1
ATOM 713 O O . LYS A 1 92 ? 8.789 7.207 -14.175 1.00 86.81 92 LYS A O 1
ATOM 718 N N . GLN A 1 93 ? 9.466 7.121 -12.042 1.00 89.12 93 GLN A N 1
ATOM 719 C CA . GLN A 1 93 ? 10.745 7.783 -12.291 1.00 89.12 93 GLN A CA 1
ATOM 720 C C . GLN A 1 93 ? 11.668 6.911 -13.152 1.00 89.12 93 GLN A C 1
ATOM 722 O O . GLN A 1 93 ? 12.333 7.412 -14.059 1.00 89.12 93 GLN A O 1
ATOM 727 N N . THR A 1 94 ? 11.701 5.603 -12.897 1.00 88.19 94 THR A N 1
ATOM 728 C CA . THR A 1 94 ? 12.465 4.644 -13.699 1.00 88.19 94 THR A CA 1
ATOM 729 C C . THR A 1 94 ? 11.903 4.530 -15.115 1.00 88.19 94 THR A C 1
ATOM 731 O O . THR A 1 94 ? 12.680 4.559 -16.065 1.00 88.19 94 THR A O 1
ATOM 734 N N . GLU A 1 95 ? 10.579 4.481 -15.286 1.00 85.88 95 GLU A N 1
ATOM 735 C CA . GLU A 1 95 ? 9.924 4.489 -16.603 1.00 85.88 95 GLU A CA 1
ATOM 736 C C . GLU A 1 95 ? 10.288 5.739 -17.413 1.00 85.88 95 GLU A C 1
ATOM 738 O O . GLU A 1 95 ? 10.633 5.639 -18.591 1.00 85.88 95 GLU A O 1
ATOM 743 N N . GLN A 1 96 ? 10.283 6.914 -16.776 1.00 86.56 96 GLN A N 1
ATOM 744 C CA . GLN A 1 96 ? 10.733 8.158 -17.406 1.00 86.56 96 GLN A CA 1
ATOM 745 C C . GLN A 1 96 ? 12.212 8.096 -17.804 1.00 86.56 96 GLN A C 1
ATOM 747 O O . GLN A 1 96 ? 12.558 8.466 -18.925 1.00 86.56 96 GLN A O 1
ATOM 752 N N . GLY A 1 97 ? 13.081 7.591 -16.922 1.00 90.06 97 GLY A N 1
ATOM 753 C CA . GLY A 1 97 ? 14.506 7.416 -17.211 1.00 90.06 97 GLY A CA 1
ATOM 754 C C . GLY A 1 97 ? 14.760 6.481 -18.396 1.00 90.06 97 GLY A C 1
ATOM 755 O O . GLY A 1 97 ? 15.557 6.804 -19.275 1.00 90.06 97 GLY A O 1
ATOM 756 N N . ILE A 1 98 ? 14.030 5.365 -18.473 1.00 88.19 98 ILE A N 1
ATOM 757 C CA . ILE A 1 98 ? 14.063 4.446 -19.620 1.00 88.19 98 ILE A CA 1
ATOM 758 C C . ILE A 1 98 ? 13.603 5.164 -20.896 1.00 88.19 98 ILE A C 1
ATOM 760 O O . ILE A 1 98 ? 14.224 4.996 -21.942 1.00 88.19 98 ILE A O 1
ATOM 764 N N . GLY A 1 99 ? 12.563 6.000 -20.815 1.00 87.44 99 GLY A N 1
ATOM 765 C CA . GLY A 1 99 ? 12.097 6.815 -21.939 1.00 87.44 99 GLY A CA 1
ATOM 766 C C . GLY A 1 99 ? 13.166 7.770 -22.483 1.00 87.44 99 GLY A C 1
ATOM 767 O O . GLY A 1 99 ? 13.344 7.862 -23.697 1.00 87.44 99 GLY A O 1
ATOM 768 N N . CYS A 1 100 ? 13.926 8.428 -21.604 1.00 89.44 100 CYS A N 1
ATOM 769 C CA . CYS A 1 100 ? 15.048 9.278 -22.011 1.00 89.44 100 CYS A CA 1
ATOM 770 C C . CYS A 1 100 ? 16.171 8.465 -22.673 1.00 89.44 100 CYS A C 1
ATOM 772 O O . CYS A 1 100 ? 16.622 8.814 -23.762 1.00 89.44 100 CYS A O 1
ATOM 774 N N . LEU A 1 101 ? 16.581 7.352 -22.052 1.00 87.81 101 LEU A N 1
ATOM 775 C CA . LEU A 1 101 ? 17.622 6.469 -22.594 1.00 87.81 101 LEU A CA 1
ATOM 776 C C . LEU A 1 101 ? 17.229 5.889 -23.958 1.00 87.81 101 LEU A C 1
ATOM 778 O O . LEU A 1 101 ? 18.067 5.770 -24.849 1.00 87.81 101 LEU A O 1
ATOM 782 N N . LYS A 1 102 ? 15.945 5.570 -24.149 1.00 86.56 102 LYS A N 1
ATOM 783 C CA . LYS A 1 102 ? 15.392 5.154 -25.441 1.00 86.56 102 LYS A CA 1
ATOM 784 C C . LYS A 1 102 ? 15.610 6.226 -26.504 1.00 86.56 102 LYS A C 1
ATOM 786 O O . LYS A 1 102 ? 16.079 5.910 -27.594 1.00 86.56 102 LYS A O 1
ATOM 791 N N . GLN A 1 103 ? 15.255 7.475 -26.205 1.00 87.69 103 GLN A N 1
ATOM 792 C CA . GLN A 1 103 ? 15.413 8.578 -27.151 1.00 87.69 103 GLN A CA 1
ATOM 793 C C . GLN A 1 103 ? 16.888 8.785 -27.519 1.00 87.69 103 GLN A C 1
ATOM 795 O O . GLN A 1 103 ? 17.206 8.975 -28.690 1.00 87.69 103 GLN A O 1
ATOM 800 N N . GLU A 1 104 ? 17.788 8.699 -26.540 1.00 91.12 104 GLU A N 1
ATOM 801 C CA . GLU A 1 104 ? 19.231 8.813 -26.760 1.00 91.12 104 GLU A CA 1
ATOM 802 C C . GLU A 1 104 ? 19.772 7.678 -27.642 1.00 91.12 104 GLU A C 1
ATOM 804 O O . GLU A 1 104 ? 20.458 7.936 -28.631 1.00 91.12 104 GLU A O 1
ATOM 809 N N . ALA A 1 105 ? 19.402 6.429 -27.351 1.00 86.19 105 ALA A N 1
ATOM 810 C CA . ALA A 1 105 ? 19.810 5.273 -28.144 1.00 86.19 105 ALA A CA 1
ATOM 811 C C . ALA A 1 105 ? 19.280 5.335 -29.586 1.00 86.19 105 ALA A C 1
ATOM 813 O O . ALA A 1 105 ? 19.996 4.980 -30.526 1.00 86.19 105 ALA A O 1
ATOM 814 N N . GLN A 1 106 ? 18.051 5.822 -29.778 1.00 86.81 106 GLN A N 1
ATOM 815 C CA . GLN A 1 106 ? 17.479 6.026 -31.106 1.00 86.81 106 GLN A CA 1
ATOM 816 C C . GLN A 1 106 ? 18.239 7.107 -31.890 1.00 86.81 106 GLN A C 1
ATOM 818 O O . GLN A 1 106 ? 18.557 6.884 -33.058 1.00 86.81 106 GLN A O 1
ATOM 823 N N . SER A 1 107 ? 18.568 8.240 -31.260 1.00 91.12 107 SER A N 1
ATOM 824 C CA . SER A 1 107 ? 19.375 9.299 -31.885 1.00 91.12 107 SER A CA 1
ATOM 825 C C . SER A 1 107 ? 20.768 8.796 -32.262 1.00 91.12 107 SER A C 1
ATOM 827 O O . SER A 1 107 ? 21.190 8.967 -33.402 1.00 91.12 107 SER A O 1
ATOM 829 N N . TYR A 1 108 ? 21.450 8.090 -31.354 1.00 91.94 108 TYR A N 1
ATOM 830 C CA . TYR A 1 108 ? 22.761 7.499 -31.629 1.00 91.94 108 TYR A CA 1
ATOM 831 C C . TYR A 1 108 ? 22.713 6.541 -32.823 1.00 91.94 108 TYR A C 1
ATOM 833 O O . TYR A 1 108 ? 23.584 6.574 -33.694 1.00 91.94 108 TYR A O 1
ATOM 841 N N . ALA A 1 109 ? 21.682 5.697 -32.894 1.00 87.00 109 ALA A N 1
ATOM 842 C CA . ALA A 1 109 ? 21.518 4.785 -34.013 1.00 87.00 109 ALA A CA 1
ATOM 843 C C . ALA A 1 109 ? 21.322 5.538 -35.338 1.00 87.00 109 ALA A C 1
ATOM 845 O O . ALA A 1 109 ? 21.991 5.222 -36.318 1.00 87.00 109 ALA A O 1
ATOM 846 N N . GLN A 1 110 ? 20.485 6.581 -35.356 1.00 87.25 110 GLN A N 1
ATOM 847 C CA . GLN A 1 110 ? 20.279 7.428 -36.536 1.00 87.25 110 GLN A CA 1
ATOM 848 C C . GLN A 1 110 ? 21.570 8.115 -36.998 1.00 87.25 110 GLN A C 1
ATOM 850 O O . GLN A 1 110 ? 21.871 8.104 -38.191 1.00 87.25 110 GLN A O 1
ATOM 855 N N . GLU A 1 111 ? 22.348 8.671 -36.069 1.00 93.31 111 GLU A N 1
ATOM 856 C CA . GLU A 1 111 ? 23.618 9.349 -36.363 1.00 93.31 111 GLU A CA 1
ATOM 857 C C . GLU A 1 111 ? 24.677 8.399 -36.933 1.00 93.31 111 GLU A C 1
ATOM 859 O O . GLU A 1 111 ? 25.487 8.800 -37.768 1.00 93.31 111 GLU A O 1
ATOM 864 N N . ASN A 1 112 ? 24.656 7.131 -36.517 1.00 90.75 112 ASN A N 1
ATOM 865 C CA . ASN A 1 112 ? 25.636 6.126 -36.929 1.00 90.75 112 ASN A CA 1
ATOM 866 C C . ASN A 1 112 ? 25.121 5.191 -38.037 1.00 90.75 112 ASN A C 1
ATOM 868 O O . ASN A 1 112 ? 25.793 4.219 -38.378 1.00 90.75 112 ASN A O 1
ATOM 872 N N . GLY A 1 113 ? 23.934 5.454 -38.597 1.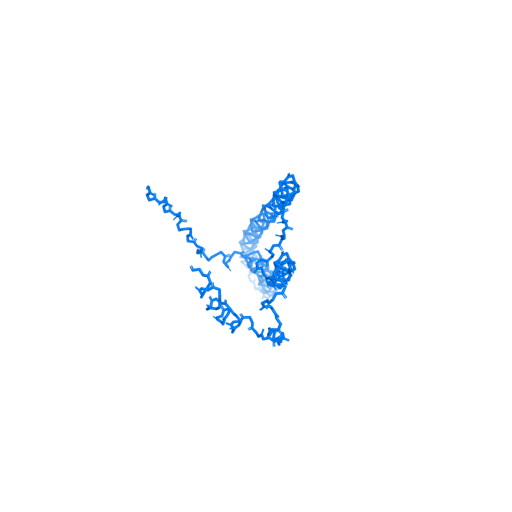00 87.00 113 GLY A N 1
ATOM 873 C CA . GLY A 1 113 ? 23.317 4.590 -39.607 1.00 87.00 113 GLY A CA 1
ATOM 874 C C . GLY A 1 113 ? 23.006 3.174 -39.103 1.00 87.00 113 GLY A C 1
ATOM 875 O O . GLY A 1 113 ? 22.914 2.242 -39.899 1.00 87.00 113 GLY A O 1
ATOM 876 N N . LEU A 1 114 ? 22.870 3.003 -37.788 1.00 83.50 114 LEU A N 1
ATOM 877 C CA . LEU A 1 114 ? 22.478 1.750 -37.154 1.00 83.50 114 LEU A CA 1
ATOM 878 C C . LEU A 1 114 ? 20.950 1.643 -37.115 1.00 83.50 114 LEU A C 1
ATOM 880 O O . LEU A 1 114 ? 20.229 2.634 -36.992 1.00 83.50 114 LEU A O 1
ATOM 884 N N . PHE A 1 115 ? 20.446 0.414 -37.174 1.00 75.88 115 PHE A N 1
ATOM 885 C CA . PHE A 1 115 ? 19.027 0.139 -36.985 1.00 75.88 115 PHE A CA 1
ATOM 886 C C . PHE A 1 115 ? 18.702 0.054 -35.487 1.00 75.88 115 PHE A C 1
ATOM 888 O O . PHE A 1 115 ? 19.320 -0.724 -34.760 1.00 75.88 115 PHE A O 1
ATOM 895 N N . PHE A 1 116 ? 17.737 0.852 -35.023 1.00 74.62 116 PHE A N 1
ATOM 896 C CA . PHE A 1 116 ? 17.249 0.824 -33.641 1.00 74.62 116 PHE A CA 1
ATOM 897 C C . PHE A 1 116 ? 15.922 0.075 -33.557 1.00 74.62 116 PHE A C 1
ATOM 899 O O . PHE A 1 116 ? 14.989 0.382 -34.299 1.00 74.62 116 PHE A O 1
ATOM 906 N N . MET A 1 117 ? 15.816 -0.858 -32.611 1.00 71.94 117 MET A N 1
ATOM 907 C CA . MET A 1 117 ? 14.592 -1.614 -32.376 1.00 71.94 117 MET A CA 1
ATOM 908 C C . MET A 1 117 ? 14.376 -1.884 -30.891 1.00 71.94 117 MET A C 1
ATOM 910 O O . MET A 1 117 ? 15.290 -2.298 -30.181 1.00 71.94 117 MET A O 1
ATOM 914 N N . GLU A 1 118 ? 13.146 -1.678 -30.426 1.00 67.38 118 GLU A N 1
ATOM 915 C CA . GLU A 1 118 ? 12.771 -1.986 -29.050 1.00 67.38 118 GLU A CA 1
ATOM 916 C C . GLU A 1 118 ? 12.388 -3.454 -28.888 1.00 67.38 118 GLU A C 1
ATOM 918 O O . GLU A 1 118 ? 11.462 -3.949 -29.535 1.00 67.38 118 GLU A O 1
ATOM 923 N N . THR A 1 119 ? 13.039 -4.131 -27.943 1.00 64.06 119 THR A N 1
ATOM 924 C CA . THR A 1 119 ? 12.658 -5.483 -27.539 1.00 64.06 119 THR A CA 1
ATOM 925 C C . THR A 1 119 ? 12.009 -5.489 -26.158 1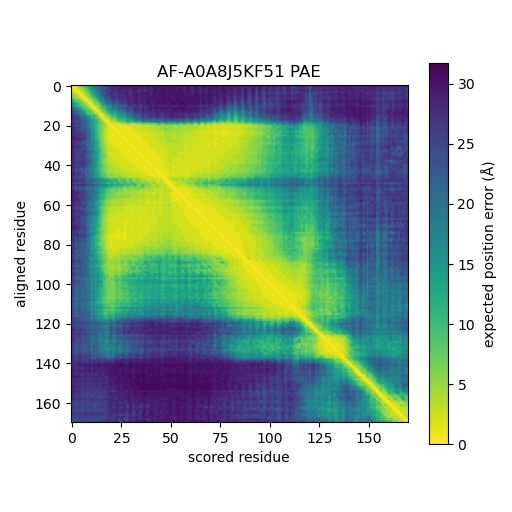.00 64.06 119 THR A C 1
ATOM 927 O O . THR A 1 119 ? 12.686 -5.475 -25.133 1.00 64.06 119 THR A O 1
ATOM 930 N N . PHE A 1 120 ? 10.680 -5.552 -26.101 1.00 56.97 120 PHE A N 1
ATOM 931 C CA . PHE A 1 120 ? 9.956 -5.920 -24.885 1.00 56.97 120 PHE A CA 1
ATOM 932 C C . PHE A 1 120 ? 10.220 -7.393 -24.551 1.00 56.97 120 PHE A C 1
ATOM 934 O O . PHE A 1 120 ? 9.669 -8.288 -25.193 1.00 56.97 120 PHE A O 1
ATOM 941 N N . ALA A 1 121 ? 11.021 -7.642 -23.512 1.00 48.88 121 ALA A N 1
ATOM 942 C CA . ALA A 1 121 ? 11.332 -8.988 -23.019 1.00 48.88 121 ALA A CA 1
ATOM 943 C C . ALA A 1 121 ? 10.087 -9.789 -22.575 1.00 48.88 121 ALA A C 1
ATOM 945 O O . ALA A 1 121 ? 10.143 -11.011 -22.502 1.00 48.88 121 ALA A O 1
ATOM 946 N N . LYS A 1 122 ? 8.956 -9.119 -22.296 1.00 49.41 122 LYS A N 1
ATOM 947 C CA . LYS A 1 122 ? 7.720 -9.747 -21.796 1.00 49.41 122 LYS A CA 1
ATOM 948 C C . LYS A 1 122 ? 6.803 -10.342 -22.867 1.00 49.41 122 LYS A C 1
ATOM 950 O O . LYS A 1 122 ? 5.926 -11.113 -22.500 1.00 49.41 122 LYS A O 1
ATOM 955 N N . THR A 1 123 ? 6.965 -10.006 -24.149 1.00 48.59 123 THR A N 1
ATOM 956 C CA . THR A 1 123 ? 5.961 -10.402 -25.156 1.00 48.59 123 THR A CA 1
ATOM 957 C C . THR A 1 123 ? 6.512 -11.123 -26.378 1.00 48.59 123 THR A C 1
ATOM 959 O O . THR A 1 123 ? 5.701 -11.634 -27.132 1.00 48.59 123 THR A O 1
ATOM 962 N N . ALA A 1 124 ? 7.829 -11.204 -26.602 1.00 52.50 124 ALA A N 1
ATOM 963 C CA . ALA A 1 124 ? 8.466 -11.888 -27.751 1.00 52.50 124 ALA A CA 1
ATOM 964 C C . ALA A 1 124 ? 7.952 -11.509 -29.168 1.00 52.50 124 ALA A C 1
ATOM 966 O O . ALA A 1 124 ? 8.484 -11.988 -30.164 1.00 52.50 124 ALA A O 1
ATOM 967 N N . ILE A 1 125 ? 6.967 -10.610 -29.280 1.00 55.59 125 ILE A N 1
ATOM 968 C CA . ILE A 1 125 ? 6.319 -10.180 -30.527 1.00 55.59 125 ILE A CA 1
ATOM 969 C C . ILE A 1 125 ? 7.333 -9.530 -31.478 1.00 55.59 125 ILE A C 1
ATOM 971 O O . ILE A 1 125 ? 7.289 -9.761 -32.678 1.00 55.59 125 ILE A O 1
ATOM 975 N N . ASN A 1 126 ? 8.295 -8.787 -30.935 1.00 58.34 126 ASN A N 1
ATOM 976 C CA . ASN A 1 126 ? 9.327 -8.090 -31.710 1.00 58.34 126 ASN A CA 1
ATOM 977 C C . ASN A 1 126 ? 10.437 -8.998 -32.254 1.00 58.34 126 ASN A C 1
ATOM 979 O O . ASN A 1 126 ? 11.209 -8.551 -33.094 1.00 58.34 126 ASN A O 1
ATOM 983 N N . VAL A 1 127 ? 10.552 -10.247 -31.799 1.00 61.69 127 VAL A N 1
ATOM 984 C CA . VAL A 1 127 ? 11.641 -11.130 -32.237 1.00 61.69 127 VAL A CA 1
ATOM 985 C C . VAL A 1 127 ? 11.473 -11.481 -33.718 1.00 61.69 127 VAL A C 1
ATOM 987 O O . VAL A 1 127 ? 12.444 -11.459 -34.466 1.00 61.69 127 VAL A O 1
ATOM 990 N N . ASN A 1 128 ? 10.238 -11.720 -34.169 1.00 61.66 128 ASN A N 1
ATOM 991 C CA . ASN A 1 128 ? 9.953 -11.996 -35.577 1.00 61.66 128 ASN A CA 1
ATOM 992 C C . ASN A 1 128 ? 10.261 -10.789 -36.482 1.00 61.66 128 ASN A C 1
ATOM 994 O O . ASN A 1 128 ? 10.883 -10.937 -37.530 1.00 61.66 128 ASN A O 1
ATOM 998 N N . ASP A 1 129 ? 9.895 -9.587 -36.041 1.00 66.88 129 ASP A N 1
ATOM 999 C CA . ASP A 1 129 ? 10.150 -8.355 -36.789 1.00 66.88 129 ASP A CA 1
ATOM 1000 C C . ASP A 1 129 ? 11.661 -8.063 -36.913 1.00 66.88 129 ASP A C 1
ATOM 1002 O O . ASP A 1 129 ? 12.122 -7.635 -37.972 1.00 66.88 129 ASP A O 1
ATOM 1006 N N . ILE A 1 130 ? 12.453 -8.381 -35.875 1.00 67.88 130 ILE A N 1
ATOM 1007 C CA . ILE A 1 130 ? 13.925 -8.340 -35.937 1.00 67.88 130 ILE A CA 1
ATOM 1008 C C . ILE A 1 130 ? 14.442 -9.307 -37.005 1.00 67.88 130 ILE A C 1
ATOM 1010 O O . ILE A 1 130 ? 15.237 -8.918 -37.861 1.00 67.88 130 ILE A O 1
ATOM 1014 N N . PHE A 1 131 ? 13.993 -10.565 -36.978 1.00 68.94 131 PHE A N 1
ATOM 1015 C CA . PHE A 1 131 ? 14.429 -11.567 -37.952 1.00 68.94 131 PHE A CA 1
ATOM 1016 C C . PHE A 1 131 ? 14.040 -11.191 -39.385 1.00 68.94 131 PHE A C 1
ATOM 1018 O O . PHE A 1 131 ? 14.833 -11.386 -40.308 1.00 68.94 131 PHE A O 1
ATOM 1025 N N . TYR A 1 132 ? 12.858 -10.606 -39.575 1.00 66.12 132 TYR A N 1
ATOM 1026 C CA . TYR A 1 132 ? 12.405 -10.109 -40.868 1.00 66.12 132 TYR A CA 1
ATOM 1027 C C . TYR A 1 132 ? 13.309 -8.990 -41.408 1.00 66.12 132 TYR A C 1
ATOM 1029 O O . TYR A 1 132 ? 13.764 -9.067 -42.552 1.00 66.12 132 TYR A O 1
ATOM 1037 N N . GLU A 1 133 ? 13.632 -7.978 -40.597 1.00 66.38 133 GLU A N 1
ATOM 1038 C CA . GLU A 1 133 ? 14.505 -6.877 -41.030 1.00 66.38 133 GLU A CA 1
ATOM 1039 C C . GLU A 1 133 ? 15.967 -7.322 -41.241 1.00 66.38 133 GLU A C 1
ATOM 1041 O O . GLU A 1 133 ? 16.629 -6.832 -42.164 1.00 66.38 133 GLU A O 1
ATOM 1046 N N . ILE A 1 134 ? 16.458 -8.314 -40.482 1.00 71.00 134 ILE A N 1
ATOM 1047 C CA . ILE A 1 134 ? 17.752 -8.974 -40.741 1.00 71.00 134 ILE A CA 1
ATOM 1048 C C . ILE A 1 134 ? 17.728 -9.679 -42.105 1.00 71.00 134 ILE A C 1
ATOM 1050 O O . ILE A 1 134 ? 18.601 -9.434 -42.938 1.00 71.00 134 ILE A O 1
ATOM 1054 N N . GLY A 1 135 ? 16.714 -10.508 -42.377 1.00 68.19 135 GLY A N 1
ATOM 1055 C CA . GLY A 1 135 ? 16.580 -11.223 -43.652 1.00 68.19 135 GLY A CA 1
ATOM 1056 C C . GLY A 1 135 ? 16.467 -10.281 -44.855 1.00 68.19 135 GLY A C 1
ATOM 1057 O O . GLY A 1 135 ? 17.077 -10.512 -45.899 1.00 68.19 135 GLY A O 1
ATOM 1058 N N . LYS A 1 136 ? 15.753 -9.163 -44.695 1.00 64.19 136 LYS A N 1
ATOM 1059 C CA . LYS A 1 136 ? 15.639 -8.107 -45.707 1.00 64.19 136 LYS A CA 1
ATOM 1060 C C . LYS A 1 136 ? 16.964 -7.380 -45.941 1.00 64.19 136 LYS A C 1
ATOM 1062 O O . LYS A 1 136 ? 17.327 -7.166 -47.095 1.00 64.19 136 LYS A O 1
ATOM 1067 N N . SER A 1 137 ? 17.719 -7.054 -44.894 1.00 63.72 137 SER A N 1
ATOM 1068 C CA . SER A 1 137 ? 19.045 -6.425 -45.023 1.00 63.72 137 SER A CA 1
ATOM 1069 C C . SER A 1 137 ? 20.07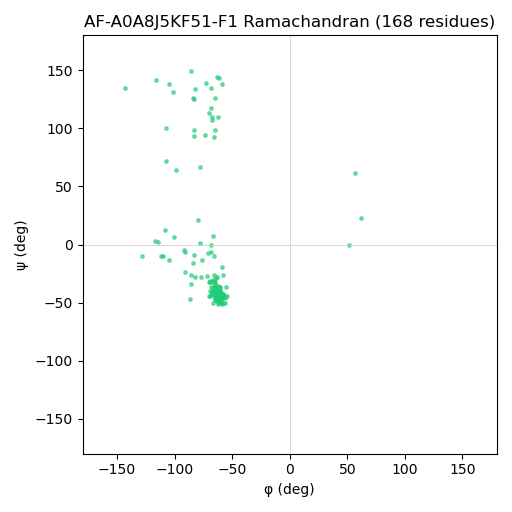5 -7.362 -45.669 1.00 63.72 137 SER A C 1
ATOM 1071 O O . SER A 1 137 ? 20.955 -6.911 -46.400 1.00 63.72 137 SER A O 1
ATOM 1073 N N . LEU A 1 138 ? 19.923 -8.675 -45.471 1.00 59.88 138 LEU A N 1
ATOM 1074 C CA . LEU A 1 138 ? 20.741 -9.718 -46.098 1.00 59.88 138 LEU A CA 1
ATOM 1075 C C . LEU A 1 138 ? 20.274 -10.106 -47.511 1.00 59.88 138 LEU A C 1
ATOM 1077 O O . LEU A 1 138 ? 20.995 -10.812 -48.211 1.00 59.88 138 LEU A O 1
ATOM 1081 N N . SER A 1 139 ? 19.114 -9.629 -47.979 1.00 51.34 139 SER A N 1
ATOM 1082 C CA . SER A 1 139 ? 18.551 -9.975 -49.298 1.00 51.34 139 SER A CA 1
ATOM 1083 C C . SER A 1 139 ? 19.329 -9.423 -50.508 1.00 51.34 139 SER A C 1
ATOM 1085 O O . SER A 1 139 ? 19.013 -9.762 -51.647 1.00 51.34 139 SER A O 1
ATOM 1087 N N . GLY A 1 140 ? 20.420 -8.678 -50.278 1.00 49.16 140 GLY A N 1
ATOM 1088 C CA . GLY A 1 140 ? 21.495 -8.491 -51.265 1.00 49.16 140 GLY A CA 1
ATOM 1089 C C . GLY A 1 140 ? 22.281 -9.779 -51.585 1.00 49.16 140 GLY A C 1
ATOM 1090 O O . GLY A 1 140 ? 23.041 -9.814 -52.548 1.00 49.16 140 GLY A O 1
ATOM 1091 N N . VAL A 1 141 ? 22.072 -10.855 -50.816 1.00 51.81 141 VAL A N 1
ATOM 1092 C CA . VAL A 1 141 ? 22.607 -12.211 -51.014 1.00 51.81 141 VAL A CA 1
ATOM 1093 C C . VAL A 1 141 ? 21.457 -13.116 -51.479 1.00 51.81 141 VAL A C 1
ATOM 1095 O O . VAL A 1 141 ? 20.919 -13.940 -50.745 1.00 51.81 141 VAL A O 1
ATOM 1098 N N . GLN A 1 142 ? 21.020 -12.913 -52.720 1.00 42.53 142 GLN A N 1
ATOM 1099 C CA . GLN A 1 142 ? 19.731 -13.365 -53.270 1.00 42.53 142 GLN A CA 1
ATOM 1100 C C . GLN A 1 142 ? 19.538 -14.900 -53.405 1.00 42.53 142 GLN A C 1
ATOM 1102 O O . GLN A 1 142 ? 18.539 -15.338 -53.967 1.00 42.53 142 GLN A O 1
ATOM 1107 N N . SER A 1 143 ? 20.450 -15.744 -52.905 1.00 46.75 143 SER A N 1
ATOM 1108 C CA . SER A 1 143 ? 20.477 -17.184 -53.226 1.00 46.75 143 SER A CA 1
ATOM 1109 C C . SER A 1 143 ? 20.128 -18.159 -52.087 1.00 46.75 143 SER A C 1
ATOM 1111 O O . SER A 1 143 ? 19.986 -19.344 -52.380 1.00 46.75 143 SER A O 1
ATOM 1113 N N . LEU A 1 144 ? 20.008 -17.745 -50.818 1.00 46.69 144 LEU A N 1
ATOM 1114 C CA . LEU A 1 144 ? 20.038 -18.717 -49.700 1.00 46.69 144 LEU A CA 1
ATOM 1115 C C . LEU A 1 144 ? 18.713 -18.952 -48.948 1.00 46.69 144 LEU A C 1
ATOM 1117 O O . LEU A 1 144 ? 18.621 -19.914 -48.195 1.00 46.69 144 LEU A O 1
ATOM 1121 N N . PHE A 1 145 ? 17.661 -18.156 -49.170 1.00 43.16 145 PHE A N 1
ATOM 1122 C CA . PHE A 1 145 ? 16.455 -18.190 -48.315 1.00 43.16 145 PHE A CA 1
ATOM 1123 C C . PHE A 1 145 ? 15.194 -18.807 -48.949 1.00 43.16 145 PHE A C 1
ATOM 1125 O O . PHE A 1 145 ? 14.106 -18.697 -48.391 1.00 43.16 145 PHE A O 1
ATOM 1132 N N . THR A 1 146 ? 15.293 -19.489 -50.091 1.00 41.50 146 THR A N 1
ATOM 1133 C CA . THR A 1 146 ? 14.115 -20.018 -50.813 1.00 41.50 146 THR A CA 1
ATOM 1134 C C . THR A 1 146 ? 13.404 -21.201 -50.140 1.00 41.50 146 THR A C 1
ATOM 1136 O O . THR A 1 146 ? 12.326 -21.574 -50.595 1.00 41.50 146 THR A O 1
ATOM 1139 N N . ASN A 1 147 ? 13.941 -21.775 -49.055 1.00 39.22 147 ASN A N 1
ATOM 1140 C CA . ASN A 1 147 ? 13.422 -23.027 -48.482 1.00 39.22 147 ASN A CA 1
ATOM 1141 C C . ASN A 1 147 ? 12.862 -22.943 -47.053 1.00 39.22 147 ASN A C 1
ATOM 1143 O O . ASN A 1 147 ? 12.418 -23.961 -46.523 1.00 39.22 147 ASN A O 1
ATOM 1147 N N . LEU A 1 148 ? 12.812 -21.767 -46.426 1.00 41.12 148 LEU A N 1
ATOM 1148 C CA . LEU A 1 148 ? 12.268 -21.654 -45.070 1.00 41.12 148 LEU A CA 1
ATOM 1149 C C . LEU A 1 148 ? 10.738 -21.547 -45.110 1.00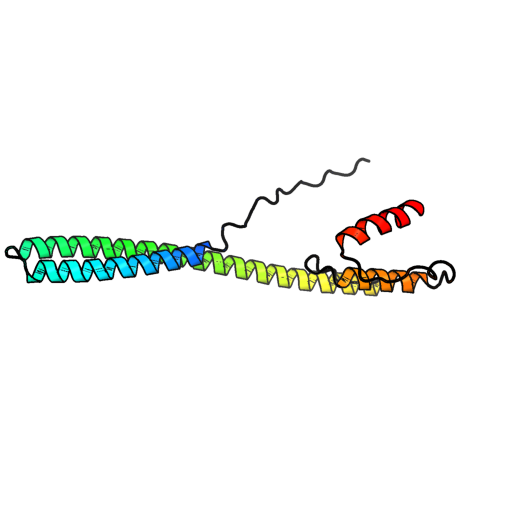 41.12 148 LEU A C 1
ATOM 1151 O O . LEU A 1 148 ? 10.159 -20.473 -45.264 1.00 41.12 148 LEU A O 1
ATOM 1155 N N . LYS A 1 149 ? 10.068 -22.700 -44.997 1.00 41.16 149 LYS A N 1
ATOM 1156 C CA . LYS A 1 149 ? 8.615 -22.774 -44.808 1.00 41.16 149 LYS A CA 1
ATOM 1157 C C . LYS A 1 149 ? 8.248 -22.215 -43.436 1.00 41.16 149 LYS A C 1
ATOM 1159 O O . LYS A 1 149 ? 8.478 -22.849 -42.413 1.00 41.16 149 LYS A O 1
ATOM 1164 N N . TYR A 1 150 ? 7.614 -21.050 -43.442 1.00 37.66 150 TYR A N 1
ATOM 1165 C CA . TYR A 1 150 ? 7.094 -20.393 -42.252 1.00 37.66 150 TYR A CA 1
ATOM 1166 C C . TYR A 1 150 ? 5.834 -21.120 -41.758 1.00 37.66 150 TYR A C 1
ATOM 1168 O O . TYR A 1 150 ? 4.730 -20.884 -42.248 1.00 37.66 150 TYR A O 1
ATOM 1176 N N . SER A 1 151 ? 6.000 -22.046 -40.816 1.00 33.66 151 SER A N 1
ATOM 1177 C CA . SER A 1 151 ? 4.880 -22.633 -40.073 1.00 33.66 151 SER A CA 1
ATOM 1178 C C . SER A 1 151 ? 4.849 -22.033 -38.672 1.00 33.66 151 SER A C 1
ATOM 1180 O O . SER A 1 151 ? 5.888 -21.825 -38.055 1.00 33.66 151 SER A O 1
ATOM 1182 N N . ARG A 1 152 ? 3.645 -21.713 -38.188 1.00 36.84 152 ARG A N 1
ATOM 1183 C CA . ARG A 1 152 ? 3.392 -21.216 -36.830 1.00 36.84 152 ARG A CA 1
ATOM 1184 C C . ARG A 1 152 ? 3.754 -22.330 -35.836 1.00 36.84 152 ARG A C 1
ATOM 1186 O O . ARG A 1 152 ? 2.952 -23.236 -35.645 1.00 36.84 152 ARG A O 1
ATOM 1193 N N . VAL A 1 153 ? 4.951 -22.264 -35.258 1.00 36.09 153 VAL A N 1
ATOM 1194 C CA . VAL A 1 153 ? 5.470 -23.219 -34.263 1.00 36.09 153 VAL A CA 1
ATOM 1195 C C . VAL A 1 153 ? 5.680 -22.485 -32.934 1.00 36.09 153 VAL A C 1
ATOM 1197 O O . VAL A 1 153 ? 6.045 -21.307 -32.924 1.00 36.09 153 VAL A O 1
ATOM 1200 N N . GLU A 1 154 ? 5.368 -23.154 -31.823 1.00 35.28 154 GLU A N 1
ATOM 1201 C CA . GLU A 1 154 ? 5.539 -22.633 -30.464 1.00 35.28 154 GLU A CA 1
ATOM 1202 C C . GLU A 1 154 ? 7.019 -22.337 -30.156 1.00 35.28 154 GLU A C 1
ATOM 1204 O O . GLU A 1 154 ? 7.932 -23.028 -30.607 1.00 35.28 154 GLU A O 1
ATOM 1209 N N . ILE A 1 155 ? 7.244 -21.260 -29.397 1.00 41.28 155 ILE A N 1
ATOM 1210 C CA . ILE A 1 155 ? 8.534 -20.567 -29.216 1.00 41.28 155 ILE A CA 1
ATOM 1211 C C . ILE A 1 155 ? 9.654 -21.475 -28.671 1.00 41.28 155 ILE A C 1
ATOM 1213 O O . ILE A 1 155 ? 10.828 -21.220 -28.948 1.00 41.28 155 ILE A O 1
ATOM 1217 N N . ASP A 1 156 ? 9.316 -22.541 -27.946 1.00 37.12 156 ASP A N 1
ATOM 1218 C CA . ASP A 1 156 ? 10.302 -23.421 -27.311 1.00 37.12 156 ASP A CA 1
ATOM 1219 C C . ASP A 1 156 ? 10.977 -24.393 -28.294 1.00 37.12 156 ASP A C 1
ATOM 1221 O O . ASP A 1 156 ? 12.144 -24.735 -28.111 1.00 37.12 156 ASP A O 1
ATOM 1225 N N . GLU A 1 157 ? 10.299 -24.777 -29.379 1.00 39.53 157 GLU A N 1
ATOM 1226 C CA . GLU A 1 157 ? 10.830 -25.717 -30.381 1.00 39.53 157 GLU A CA 1
ATOM 1227 C C . GLU A 1 157 ? 11.673 -24.981 -31.445 1.00 39.53 157 GLU A C 1
ATOM 1229 O O . GLU A 1 157 ? 12.737 -25.443 -31.860 1.00 39.53 157 GLU A O 1
ATOM 1234 N N . VAL A 1 158 ? 11.283 -23.744 -31.788 1.00 42.72 158 VAL A N 1
ATOM 1235 C CA . VAL A 1 158 ? 11.990 -22.871 -32.750 1.00 42.72 158 VAL A CA 1
ATOM 1236 C C . VAL A 1 158 ? 13.359 -22.424 -32.226 1.00 42.72 158 V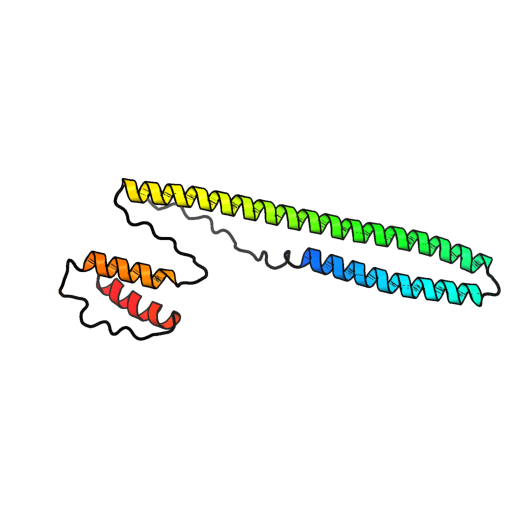AL A C 1
ATOM 1238 O O . VAL A 1 158 ? 14.306 -22.252 -32.993 1.00 42.72 158 VAL A O 1
ATOM 1241 N N . ARG A 1 159 ? 13.502 -22.252 -30.907 1.00 42.00 159 ARG A N 1
ATOM 1242 C CA . ARG A 1 159 ? 14.771 -21.832 -30.297 1.00 42.00 159 ARG A CA 1
ATOM 1243 C C . ARG A 1 159 ? 15.882 -22.878 -30.457 1.00 42.00 159 ARG A C 1
ATOM 1245 O O . ARG A 1 159 ? 17.049 -22.495 -30.456 1.00 42.00 159 ARG A O 1
ATOM 1252 N N . PHE A 1 160 ? 15.522 -24.158 -30.594 1.00 39.44 160 PHE A N 1
ATOM 1253 C CA . PHE A 1 160 ? 16.467 -25.272 -30.706 1.00 39.44 160 PHE A CA 1
ATOM 1254 C C . PHE A 1 160 ? 16.924 -25.517 -32.151 1.00 39.44 160 PHE A C 1
ATOM 1256 O O . PHE A 1 160 ? 18.124 -25.589 -32.391 1.00 39.44 160 PHE A O 1
ATOM 1263 N N . GLU A 1 161 ? 16.014 -25.561 -33.130 1.00 40.62 161 GLU A N 1
ATOM 1264 C CA . GLU A 1 161 ? 16.395 -25.851 -34.528 1.00 40.62 161 GLU A CA 1
ATOM 1265 C C . GLU A 1 161 ? 17.197 -24.717 -35.194 1.00 40.62 161 GLU A C 1
ATOM 1267 O O . GLU A 1 161 ? 18.083 -24.964 -36.011 1.00 40.62 161 GLU A O 1
ATOM 1272 N N . TRP A 1 162 ? 16.936 -23.456 -34.837 1.00 43.81 162 TRP A N 1
ATOM 1273 C CA . TRP A 1 162 ? 17.580 -22.309 -35.494 1.00 43.81 162 TRP A CA 1
ATOM 1274 C C . TRP A 1 162 ? 18.946 -21.943 -34.908 1.00 43.81 162 TRP A C 1
ATOM 1276 O O . TRP A 1 162 ? 19.786 -21.383 -35.615 1.00 43.81 162 TRP A O 1
ATOM 1286 N N . ALA A 1 163 ? 19.186 -22.267 -33.632 1.00 42.12 163 ALA A N 1
ATOM 1287 C CA . ALA A 1 163 ? 20.503 -22.125 -33.016 1.00 42.12 163 ALA A CA 1
ATOM 1288 C C . ALA A 1 163 ? 21.519 -23.083 -33.660 1.00 42.12 163 ALA A C 1
ATOM 1290 O O . ALA A 1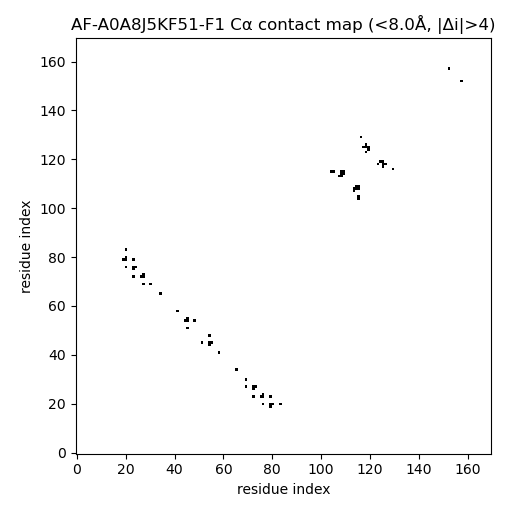 163 ? 22.652 -22.678 -33.908 1.00 42.12 163 ALA A O 1
ATOM 1291 N N . GLU A 1 164 ? 21.091 -24.300 -34.006 1.00 42.06 164 GLU A N 1
ATOM 1292 C CA . GLU A 1 164 ? 21.906 -25.278 -34.739 1.00 42.06 164 GLU A CA 1
ATOM 1293 C C . GLU A 1 164 ? 22.259 -24.758 -36.147 1.00 42.06 164 GLU A C 1
ATOM 1295 O O . GLU A 1 164 ? 23.435 -24.693 -36.497 1.00 42.06 164 GLU A O 1
ATOM 1300 N N . CYS A 1 165 ? 21.287 -24.241 -36.914 1.00 44.91 165 CYS A N 1
ATOM 1301 C CA . CYS A 1 165 ? 21.562 -23.690 -38.252 1.00 44.91 165 CYS A CA 1
ATOM 1302 C C . CYS A 1 165 ? 22.470 -22.445 -38.267 1.00 44.91 165 CYS A C 1
ATOM 1304 O O . CYS A 1 165 ? 23.145 -22.209 -39.268 1.00 44.91 165 CYS A O 1
ATOM 1306 N N . MET A 1 166 ? 22.482 -21.620 -37.212 1.00 40.28 166 MET A N 1
ATOM 1307 C CA . MET A 1 166 ? 23.405 -20.475 -37.130 1.00 40.28 166 MET A CA 1
ATOM 1308 C C . MET A 1 166 ? 24.804 -20.858 -36.634 1.00 40.28 166 MET A C 1
ATOM 1310 O O . MET A 1 166 ? 25.767 -20.190 -37.006 1.00 40.28 166 MET A O 1
ATOM 1314 N N . LEU A 1 167 ? 24.935 -21.913 -35.823 1.00 44.03 167 LEU A N 1
ATOM 1315 C CA . LEU A 1 167 ? 26.237 -22.423 -35.380 1.00 44.03 167 LEU A CA 1
ATOM 1316 C C . LEU A 1 167 ? 26.997 -23.137 -36.503 1.00 44.03 167 LEU A C 1
ATOM 1318 O O . LEU A 1 167 ? 28.218 -23.074 -36.519 1.00 44.03 167 LEU A O 1
ATOM 1322 N N . ASP A 1 168 ? 26.300 -23.705 -37.486 1.00 40.94 168 ASP A N 1
ATOM 1323 C CA . ASP A 1 168 ? 26.923 -24.255 -38.700 1.00 40.94 168 ASP A CA 1
ATOM 1324 C C . ASP A 1 168 ? 27.542 -23.181 -39.627 1.00 40.94 168 ASP A C 1
ATOM 1326 O O . ASP A 1 168 ? 28.195 -23.515 -40.619 1.00 40.94 168 ASP A O 1
ATOM 1330 N N . TYR A 1 169 ? 27.344 -21.888 -39.332 1.00 41.62 169 TYR A N 1
ATOM 1331 C CA . TYR A 1 169 ? 27.820 -20.760 -40.144 1.00 41.62 169 TYR A CA 1
ATOM 1332 C C . TYR A 1 169 ? 28.879 -19.876 -39.445 1.00 41.62 169 TYR A C 1
ATOM 1334 O O . TYR A 1 169 ? 29.322 -18.884 -40.030 1.00 41.62 169 TYR A O 1
ATOM 1342 N N . ILE A 1 170 ? 29.304 -20.217 -38.219 1.00 36.78 170 ILE A N 1
ATOM 1343 C CA . ILE A 1 170 ? 30.449 -19.599 -37.514 1.00 36.78 170 ILE A CA 1
ATOM 1344 C C . ILE A 1 170 ? 31.601 -20.600 -37.467 1.00 36.78 170 ILE A C 1
ATOM 1346 O O . ILE A 1 170 ? 32.726 -20.208 -37.854 1.00 36.78 170 ILE A O 1
#

Radius of gyration: 32.13 Å; Cα contacts (8 Å, |Δi|>4): 38; chains: 1; bounding box: 73×35×92 Å

InterPro domains:
  IPR001806 Small GTPase [PF00071] (101-138)
  IPR028457 ABI family [PTHR10460] (12-111)

Mean predicted aligned error: 16.08 Å

Solvent-accessible surface area (backbone atoms only — not comparable to full-atom values): 10309 Å² total; per-residue (Å²): 134,84,80,83,80,76,82,82,74,79,86,77,77,79,83,72,62,85,54,49,46,59,52,41,52,50,53,51,54,49,49,54,53,52,52,53,54,50,50,57,47,53,51,52,53,49,76,72,42,90,60,47,69,63,51,50,54,54,50,51,54,49,49,54,53,50,50,52,51,51,53,51,48,51,50,52,37,50,53,38,47,50,52,54,49,50,53,52,51,50,50,53,50,49,53,50,51,52,52,52,53,49,54,51,53,44,52,54,19,60,78,70,74,45,90,70,80,81,74,61,88,88,66,62,68,52,56,58,56,51,52,50,54,50,54,58,71,49,50,86,57,82,80,76,74,92,79,76,79,88,68,98,67,64,73,78,63,55,60,56,62,51,52,52,64,54,58,78,73,111

Foldseek 3Di:
DDDDDDPPDPPPDPPPLPCQLVVLVVVLVVLVVVVVVVVVVLVVCCVPDPCNVVSVVVVVVVVVVSVVVNVVSVVSNVVSVVVVVVVVVVVVVVVVVVVVVLVVVVVVCVVVVHDDDDDDPPPCPCVVVVVVVVVVVVCVVVPDPPPDDDDDDDPVVVVPPVVVVVVVVD

Sequence (170 aa):
MPLPKSPSTQYEENGREEEGFHNALLELKDLRSQLHHAAEHCKRAFSSAQQKKMILEGTKSYICEAVVAIVDHLGTVSSKLEQSLLANVVVKQTEQGIGCLKQEAQSYAQENGLFFMETFAKTAINVNDIFYEIGKSLSGVQSLFTNLKYSRVEIDEVRFEWAECMLDYI